Protein AF-A0A7X8HGR5-F1 (afdb_monomer)

Secondary structure (DSSP, 8-state):
----------EEEEESSSEEEEEEETTEEEEEEEEEEEETTEEEEEEEEE-GGGTTTTHHHHHHHHHHHHHHHTT-EEEE-SHHHHHHHHT-GGGTTTB---

Sequence (102 aa):
MYLLLNTSYKIKMEFKEYRSFYLGEIKDCLAEIRFTHRDENIIAAESTKVSETLKGQGVGKKLVEKLVNYARNEKKKIIPVCPFVVATFEKTPEYADVWQKE

Radius of gyration: 14.04 Å; Cα contacts (8 Å, |Δi|>4): 162; chains: 1; bounding box: 44×29×31 Å

Foldseek 3Di:
DDDDPPDPFDFDWDDDVWTKTFTDDPVCGQKMWTWHAPDLAEIEGADIDHHPVCPPVCVSVVRLVVVLVVSVVSNHAYEYNDPVSVVSCVVCVVSVSRHDDD

Structure (mmCIF, N/CA/C/O backbone):
data_AF-A0A7X8HGR5-F1
#
_entry.id   AF-A0A7X8HGR5-F1
#
loop_
_atom_site.group_PDB
_atom_site.id
_atom_site.type_symbol
_atom_site.label_atom_id
_atom_site.label_alt_id
_atom_site.label_comp_id
_atom_site.label_asym_id
_atom_site.label_entity_id
_atom_site.label_seq_id
_atom_site.pdbx_PDB_ins_code
_atom_site.Cartn_x
_atom_site.Cartn_y
_atom_site.Cartn_z
_atom_site.occupancy
_atom_site.B_iso_or_equiv
_atom_site.auth_seq_id
_atom_site.auth_comp_id
_atom_site.auth_asym_id
_atom_site.auth_atom_id
_atom_site.pdbx_PDB_model_num
ATOM 1 N N . MET A 1 1 ? -28.759 12.447 16.163 1.00 36.16 1 MET A N 1
ATOM 2 C CA . MET A 1 1 ? -28.694 12.864 14.746 1.00 36.16 1 MET A CA 1
ATOM 3 C C . MET A 1 1 ? -27.239 13.198 14.456 1.00 36.16 1 MET A C 1
ATOM 5 O O . MET A 1 1 ? -26.661 13.944 15.230 1.00 36.16 1 MET A O 1
ATOM 9 N N . TYR A 1 2 ? -26.635 12.490 13.500 1.00 31.03 2 TYR A N 1
ATOM 10 C CA . TYR A 1 2 ? -25.193 12.249 13.350 1.00 31.03 2 TYR A CA 1
ATOM 11 C C . TYR A 1 2 ? -24.280 13.455 13.640 1.00 31.03 2 TYR A C 1
ATOM 13 O O . TYR A 1 2 ? -24.361 14.486 12.978 1.00 31.03 2 TYR A O 1
ATOM 21 N N . LEU A 1 3 ? -23.388 13.281 14.623 1.00 36.22 3 LEU A N 1
ATOM 22 C CA . LEU A 1 3 ? -22.260 14.170 14.888 1.00 36.22 3 LEU A CA 1
ATOM 23 C C . LEU A 1 3 ? -21.307 14.154 13.688 1.00 36.22 3 LEU A C 1
ATOM 25 O O . LEU A 1 3 ? -20.929 13.104 13.172 1.00 36.22 3 LEU A O 1
ATOM 29 N N . LEU A 1 4 ? -20.949 15.358 13.266 1.00 38.72 4 LEU A N 1
ATOM 30 C CA . LEU A 1 4 ? -20.042 15.695 12.182 1.00 38.72 4 LEU A CA 1
ATOM 31 C C . LEU A 1 4 ? -18.677 15.005 12.359 1.00 38.72 4 LEU A C 1
ATOM 33 O O . LEU A 1 4 ? -17.824 15.506 13.083 1.00 38.72 4 LEU A O 1
ATOM 37 N N . LEU A 1 5 ? -18.412 13.918 11.630 1.00 40.22 5 LEU A N 1
ATOM 38 C CA . LEU A 1 5 ? -17.039 13.475 11.347 1.00 40.22 5 LEU A CA 1
ATOM 39 C C . LEU A 1 5 ? -16.495 14.245 10.131 1.00 40.22 5 LEU A C 1
ATOM 41 O O . LEU A 1 5 ? -16.071 13.666 9.137 1.00 40.22 5 LEU A O 1
ATOM 45 N N . ASN A 1 6 ? -16.534 15.577 10.204 1.00 39.62 6 ASN A N 1
ATOM 46 C CA . ASN A 1 6 ? -15.801 16.458 9.297 1.00 39.62 6 ASN A CA 1
ATOM 47 C C . ASN A 1 6 ? -14.438 16.752 9.918 1.00 39.62 6 ASN A C 1
ATOM 49 O O . ASN A 1 6 ? -14.174 17.853 10.395 1.00 39.62 6 ASN A O 1
ATOM 53 N N . THR A 1 7 ? -13.562 15.755 9.929 1.00 44.09 7 THR A N 1
ATOM 54 C CA . THR A 1 7 ? -12.150 16.000 10.201 1.00 44.09 7 THR A CA 1
ATOM 55 C C . THR A 1 7 ? -11.409 15.860 8.882 1.00 44.09 7 THR A C 1
ATOM 57 O O . THR A 1 7 ? -11.305 14.776 8.312 1.00 44.09 7 THR A O 1
ATOM 60 N N . SER A 1 8 ? -10.953 16.997 8.358 1.00 45.94 8 SER A N 1
ATOM 61 C CA . SER A 1 8 ? -10.200 17.140 7.110 1.00 45.94 8 SER A CA 1
ATOM 62 C C . SER A 1 8 ? -8.812 16.501 7.221 1.00 45.94 8 SER A C 1
ATOM 64 O O . SER A 1 8 ? -7.791 17.186 7.210 1.00 45.94 8 SER A O 1
ATOM 66 N N . TYR A 1 9 ? -8.748 15.182 7.363 1.00 55.12 9 TYR A N 1
ATOM 67 C CA . TYR A 1 9 ? -7.490 14.458 7.406 1.00 55.12 9 TYR A CA 1
ATOM 68 C C . TYR A 1 9 ? -6.863 14.425 6.004 1.00 55.12 9 TYR A C 1
ATOM 70 O O . TYR A 1 9 ? -7.324 13.709 5.113 1.00 55.12 9 TYR A O 1
ATOM 78 N N . LYS A 1 10 ? -5.813 15.222 5.784 1.00 61.94 10 LYS A N 1
ATOM 79 C CA . LYS A 1 10 ? -5.043 15.226 4.531 1.00 61.94 10 LYS A CA 1
ATOM 80 C C . LYS A 1 10 ? -3.934 14.178 4.602 1.00 61.94 10 LYS A C 1
ATOM 82 O O . LYS A 1 10 ? -3.164 14.178 5.559 1.00 61.94 10 LYS A O 1
ATOM 87 N N . ILE A 1 11 ? -3.827 13.328 3.577 1.00 66.19 11 ILE A N 1
ATOM 88 C CA . ILE A 1 11 ? -2.672 12.435 3.421 1.00 66.19 11 ILE A CA 1
ATOM 89 C C . ILE A 1 11 ? -1.468 13.286 3.013 1.00 66.19 11 ILE A C 1
ATOM 91 O O . ILE A 1 11 ? -1.520 13.976 1.992 1.00 66.19 11 ILE A O 1
ATOM 95 N N . LYS A 1 12 ? -0.399 13.241 3.804 1.00 73.62 12 LYS A N 1
ATOM 96 C CA . LYS A 1 12 ? 0.862 13.944 3.546 1.00 73.62 12 LYS A CA 1
ATOM 97 C C . LYS A 1 12 ? 1.963 12.938 3.216 1.00 73.62 12 LYS A C 1
ATOM 99 O O . LYS A 1 12 ? 1.894 11.783 3.628 1.00 73.62 12 LYS A O 1
ATOM 104 N N . MET A 1 13 ? 2.948 13.384 2.442 1.00 70.00 13 MET A N 1
ATOM 105 C CA . MET A 1 13 ? 4.129 12.609 2.061 1.00 70.00 13 MET A CA 1
ATOM 106 C C . MET A 1 13 ? 5.352 13.214 2.743 1.00 70.00 13 MET A C 1
ATOM 108 O O . MET A 1 13 ? 5.501 14.435 2.733 1.00 70.00 13 MET A O 1
ATOM 112 N N . GLU A 1 14 ? 6.213 12.382 3.321 1.00 68.00 14 GLU A N 1
ATOM 113 C CA . GLU A 1 14 ? 7.467 12.820 3.938 1.00 68.00 14 GLU A CA 1
ATOM 114 C C . GLU A 1 14 ? 8.632 11.933 3.486 1.00 68.00 14 GLU A C 1
ATOM 116 O O . GLU A 1 14 ? 8.472 10.733 3.241 1.00 68.00 14 GLU A O 1
ATOM 121 N N . PHE A 1 15 ? 9.805 12.554 3.360 1.00 58.69 15 PHE A N 1
ATOM 122 C CA . PHE A 1 15 ? 11.061 11.910 2.999 1.00 58.69 15 PHE A CA 1
ATOM 123 C C . PHE A 1 15 ? 11.997 12.003 4.211 1.00 58.69 15 PHE A C 1
ATOM 125 O O . PHE A 1 15 ? 12.563 13.063 4.471 1.00 58.69 15 PHE A O 1
ATOM 132 N N . LYS A 1 16 ? 12.116 10.918 4.982 1.00 61.06 16 LYS A N 1
ATOM 133 C CA . LYS A 1 16 ? 13.159 10.750 6.011 1.00 61.06 16 LYS A CA 1
ATOM 134 C C . LYS A 1 16 ? 14.137 9.675 5.527 1.00 61.06 16 LYS A C 1
ATOM 136 O O . LYS A 1 16 ? 14.506 9.672 4.359 1.00 61.06 16 LYS A O 1
ATOM 141 N N . GLU A 1 17 ? 14.527 8.743 6.390 1.00 53.97 17 GLU A N 1
ATOM 142 C CA . GLU A 1 17 ? 15.311 7.553 6.028 1.00 53.97 17 GLU A CA 1
ATOM 143 C C . GLU A 1 17 ? 14.511 6.577 5.134 1.00 53.97 17 GLU A C 1
ATOM 145 O O . GLU A 1 17 ? 15.076 5.794 4.378 1.00 53.97 17 GLU A O 1
ATOM 150 N N . TYR A 1 18 ? 13.177 6.681 5.163 1.00 57.62 18 TYR A N 1
ATOM 151 C CA . TYR A 1 18 ? 12.214 5.980 4.310 1.00 57.62 18 TYR A CA 1
ATOM 152 C C . TYR A 1 18 ? 11.182 6.972 3.754 1.00 57.62 18 TYR A C 1
ATOM 154 O O . TYR A 1 18 ? 11.008 8.075 4.286 1.00 57.62 18 TYR A O 1
ATOM 162 N N . ARG A 1 19 ? 10.477 6.580 2.684 1.00 75.19 19 ARG A N 1
ATOM 163 C CA . ARG A 1 19 ? 9.331 7.340 2.169 1.00 75.19 19 ARG A CA 1
ATOM 164 C C . ARG A 1 19 ? 8.070 6.837 2.859 1.00 75.19 19 ARG A C 1
ATOM 166 O O . ARG A 1 19 ? 7.827 5.628 2.907 1.00 75.19 19 ARG A O 1
ATOM 173 N N . SER A 1 20 ? 7.265 7.744 3.406 1.00 76.25 20 SER A N 1
ATOM 174 C CA . SER A 1 20 ? 5.980 7.367 3.994 1.00 76.25 20 SER A CA 1
ATOM 175 C C . SER A 1 20 ? 4.847 8.310 3.617 1.00 76.25 20 SER A C 1
ATOM 177 O O . SER A 1 20 ? 5.033 9.514 3.416 1.00 76.25 20 SER A O 1
ATOM 179 N N . PHE A 1 21 ? 3.651 7.731 3.496 1.00 79.62 21 PHE A N 1
ATOM 180 C CA . PHE A 1 21 ? 2.406 8.489 3.469 1.00 79.62 21 PHE A CA 1
ATOM 181 C C . PHE A 1 21 ? 1.735 8.359 4.826 1.00 79.62 21 PHE A C 1
ATOM 183 O O . PHE A 1 21 ? 1.577 7.242 5.319 1.00 79.62 21 PHE A O 1
ATOM 190 N N . TYR A 1 22 ? 1.305 9.477 5.403 1.00 76.81 22 TYR A N 1
ATOM 191 C CA . TYR A 1 22 ? 0.654 9.485 6.707 1.00 76.81 22 TYR A CA 1
ATOM 192 C C . TYR A 1 22 ? -0.623 10.315 6.722 1.00 76.81 22 TYR A C 1
ATOM 194 O O . TYR A 1 22 ? -0.828 11.212 5.900 1.00 76.81 22 TYR A O 1
ATOM 202 N N . LEU A 1 23 ? -1.479 10.004 7.689 1.00 72.69 23 LEU A N 1
ATOM 203 C CA . LEU A 1 23 ? -2.735 10.682 7.959 1.00 72.69 23 LEU A CA 1
ATOM 204 C C . LEU A 1 23 ? -2.758 11.124 9.431 1.00 72.69 23 LEU A C 1
ATOM 206 O O . LEU A 1 23 ? -2.691 10.283 10.325 1.00 72.69 23 LEU A O 1
ATOM 210 N N . GLY A 1 24 ? -2.829 12.437 9.674 1.00 66.81 24 GLY A N 1
ATOM 211 C CA . GLY A 1 24 ? -2.788 13.044 11.015 1.00 66.81 24 GLY A CA 1
ATOM 212 C C . GLY A 1 24 ? -1.795 14.208 11.131 1.00 66.81 24 GLY A C 1
ATOM 213 O O . GLY A 1 24 ? -1.234 14.664 10.128 1.00 66.81 24 GLY A O 1
ATOM 214 N N . GLU A 1 25 ? -1.585 14.698 12.353 1.00 58.06 25 GLU A N 1
ATOM 215 C CA . GLU A 1 25 ? -0.473 15.604 12.680 1.00 58.06 25 GLU A CA 1
ATOM 216 C C . GLU A 1 25 ? 0.790 14.791 13.003 1.00 58.06 25 GLU A C 1
ATOM 218 O O . GLU A 1 25 ? 0.696 13.637 13.398 1.00 58.06 25 GLU A O 1
ATOM 223 N N . ILE A 1 26 ? 1.990 15.367 12.851 1.00 53.47 26 ILE A N 1
ATOM 224 C CA . ILE A 1 26 ? 3.266 14.635 13.034 1.00 53.47 26 ILE A CA 1
ATOM 225 C C . ILE A 1 26 ? 3.384 14.025 14.446 1.00 53.47 26 ILE A C 1
ATOM 227 O O . ILE A 1 26 ? 3.970 12.958 14.609 1.00 53.47 26 ILE A O 1
ATOM 231 N N . LYS A 1 27 ? 2.805 14.686 15.458 1.00 58.09 27 LYS A N 1
ATOM 232 C CA . LYS A 1 27 ? 2.759 14.207 16.850 1.00 58.09 27 LYS A CA 1
ATOM 233 C C . LYS A 1 27 ? 1.703 13.122 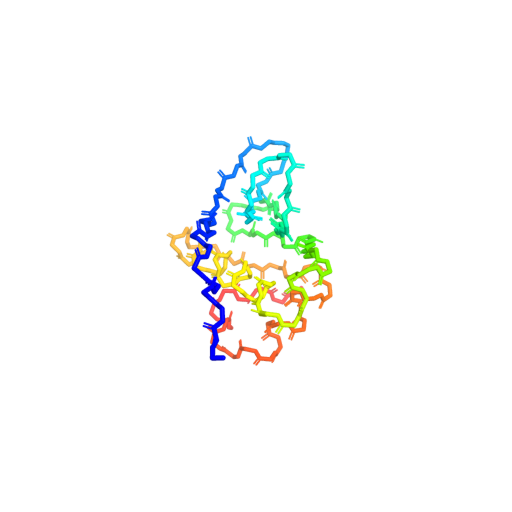17.096 1.00 58.09 27 LYS A C 1
ATOM 235 O O . LYS A 1 27 ? 1.905 12.285 17.966 1.00 58.09 27 LYS A O 1
ATOM 240 N N . ASP A 1 28 ? 0.642 13.109 16.293 1.00 65.94 28 ASP A N 1
ATOM 241 C CA . ASP A 1 28 ? -0.508 12.205 16.382 1.00 65.94 28 ASP A CA 1
ATOM 242 C C . ASP A 1 28 ? -0.715 11.522 15.025 1.00 65.94 28 ASP A C 1
ATOM 244 O O . ASP A 1 28 ? -1.697 11.742 14.307 1.00 65.94 28 ASP A O 1
ATOM 248 N N . CYS A 1 29 ? 0.277 10.720 14.628 1.00 69.62 29 CYS A N 1
ATOM 249 C CA . CYS A 1 29 ? 0.213 9.949 13.396 1.00 69.62 29 CYS A CA 1
ATOM 250 C C . CYS A 1 29 ? -0.847 8.850 13.548 1.00 69.62 29 CYS A C 1
ATOM 252 O O . CYS A 1 29 ? -0.613 7.815 14.173 1.00 69.62 29 CYS A O 1
ATOM 254 N N . LEU A 1 30 ? -2.034 9.085 12.987 1.00 83.50 30 LEU A N 1
ATOM 255 C CA . LEU A 1 30 ? -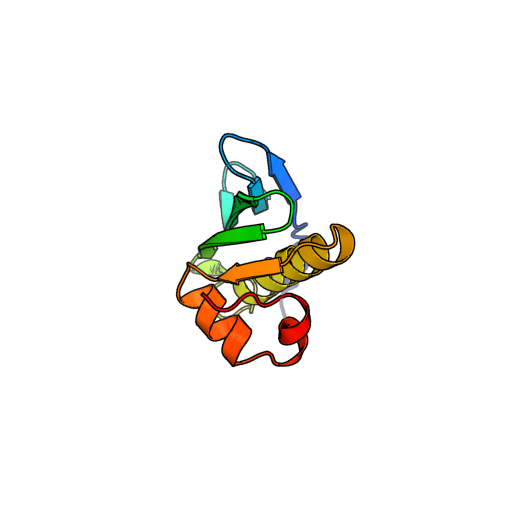3.158 8.162 13.107 1.00 83.50 30 LEU A CA 1
ATOM 256 C C . LEU A 1 30 ? -3.071 7.013 12.107 1.00 83.50 30 LEU A C 1
ATOM 258 O O . LEU A 1 30 ? -3.674 5.968 12.329 1.00 83.50 30 LEU A O 1
ATOM 262 N N . ALA A 1 31 ? -2.360 7.182 10.997 1.00 86.50 31 ALA A N 1
ATOM 263 C CA . ALA A 1 31 ? -2.046 6.090 10.089 1.00 86.50 31 ALA A CA 1
ATOM 264 C C . ALA A 1 31 ? -0.814 6.417 9.246 1.00 86.50 31 ALA A C 1
ATOM 266 O O . ALA A 1 31 ? -0.611 7.570 8.874 1.00 86.50 31 ALA A O 1
ATOM 267 N N . GLU A 1 32 ? -0.033 5.400 8.900 1.00 89.00 32 GLU A N 1
ATOM 268 C CA . GLU A 1 32 ? 1.180 5.507 8.095 1.00 89.00 32 GLU A CA 1
ATOM 269 C C . GLU A 1 32 ? 1.348 4.270 7.205 1.00 89.00 32 GLU A C 1
ATOM 271 O O . GLU A 1 32 ? 1.108 3.146 7.644 1.00 89.00 32 GLU A O 1
ATOM 276 N N . ILE A 1 33 ? 1.811 4.459 5.972 1.00 89.75 33 ILE A N 1
ATOM 277 C CA . ILE A 1 33 ? 2.404 3.401 5.148 1.00 89.75 33 ILE A CA 1
ATOM 278 C C . ILE A 1 33 ? 3.853 3.769 4.837 1.00 89.75 33 ILE A C 1
ATOM 280 O O . ILE A 1 33 ? 4.125 4.876 4.374 1.00 89.75 33 ILE A O 1
ATOM 284 N N . ARG A 1 34 ? 4.779 2.843 5.094 1.00 91.62 34 ARG A N 1
ATOM 285 C CA . ARG A 1 34 ? 6.211 2.976 4.807 1.00 91.62 34 ARG A CA 1
ATOM 286 C C . ARG A 1 34 ? 6.582 2.149 3.595 1.00 91.62 34 ARG A C 1
ATOM 288 O O . ARG A 1 34 ? 6.158 0.997 3.476 1.00 91.62 34 ARG A O 1
ATOM 295 N N . PHE A 1 35 ? 7.398 2.736 2.734 1.00 92.69 35 PHE A N 1
ATOM 296 C CA . PHE A 1 35 ? 7.918 2.071 1.558 1.00 92.69 35 PHE A CA 1
ATOM 297 C C . PHE A 1 35 ? 9.338 2.529 1.222 1.00 92.69 35 PHE A C 1
ATOM 299 O O . PHE A 1 35 ? 9.757 3.647 1.538 1.00 92.69 35 PHE A O 1
ATOM 306 N N . THR A 1 36 ? 10.072 1.650 0.552 1.00 91.38 36 THR A N 1
ATOM 307 C CA . THR A 1 36 ? 11.445 1.880 0.100 1.00 91.38 36 THR A CA 1
ATOM 308 C C . THR A 1 36 ? 11.536 1.687 -1.405 1.00 91.38 36 THR A C 1
ATOM 310 O O . THR A 1 36 ? 10.757 0.946 -2.002 1.00 91.38 36 THR A O 1
ATOM 313 N N . HIS A 1 37 ? 12.469 2.389 -2.042 1.00 90.31 37 HIS A N 1
ATOM 314 C CA . HIS A 1 37 ? 12.819 2.125 -3.434 1.00 90.31 37 HIS A CA 1
ATOM 315 C C . HIS A 1 37 ? 13.896 1.044 -3.420 1.00 90.31 37 HIS A C 1
ATOM 317 O O . HIS A 1 37 ? 14.980 1.287 -2.894 1.00 90.31 37 HIS A O 1
ATOM 323 N N . ARG A 1 38 ? 13.566 -0.153 -3.915 1.00 86.88 38 ARG A N 1
ATOM 324 C CA . ARG A 1 38 ? 14.511 -1.280 -3.981 1.00 86.88 38 ARG A CA 1
ATOM 325 C C . ARG A 1 38 ? 15.383 -1.195 -5.225 1.00 86.88 38 ARG A C 1
ATOM 327 O O . ARG A 1 38 ? 16.578 -1.427 -5.131 1.00 86.88 38 ARG A O 1
ATOM 334 N N . ASP A 1 39 ? 14.783 -0.760 -6.329 1.00 86.81 39 ASP A N 1
ATOM 335 C CA . ASP A 1 39 ? 15.438 -0.542 -7.616 1.00 86.81 39 ASP A CA 1
ATOM 336 C C . ASP A 1 39 ? 14.873 0.713 -8.290 1.00 86.81 39 ASP A C 1
ATOM 338 O O . ASP A 1 39 ? 13.941 1.350 -7.784 1.00 86.81 39 ASP A O 1
ATOM 342 N N . GLU A 1 40 ? 15.393 1.043 -9.475 1.00 88.00 40 GLU A N 1
ATOM 343 C CA . GLU A 1 40 ? 14.932 2.174 -10.290 1.00 88.00 40 GLU A CA 1
ATOM 344 C C . GLU A 1 40 ? 13.410 2.147 -10.511 1.00 88.00 40 GLU A C 1
ATOM 346 O O . GLU A 1 40 ? 12.739 3.175 -10.388 1.00 88.00 40 GLU A O 1
ATOM 351 N N . ASN A 1 41 ? 12.854 0.954 -10.749 1.00 92.31 41 ASN A N 1
ATOM 352 C CA . ASN A 1 41 ? 11.447 0.767 -11.098 1.00 92.31 41 ASN A CA 1
ATOM 353 C C . ASN A 1 41 ? 10.642 -0.015 -10.048 1.00 92.31 41 ASN A C 1
ATOM 355 O O . ASN A 1 41 ? 9.482 -0.340 -10.300 1.00 92.31 41 ASN A O 1
ATOM 359 N N . ILE A 1 42 ? 11.217 -0.300 -8.872 1.00 93.50 42 ILE A N 1
ATOM 360 C CA . ILE A 1 42 ? 10.595 -1.146 -7.842 1.00 93.50 42 ILE A CA 1
ATOM 361 C C . ILE A 1 42 ? 10.467 -0.414 -6.506 1.00 93.50 42 ILE A C 1
ATOM 363 O O . ILE A 1 42 ? 11.436 0.111 -5.954 1.00 93.50 42 ILE A O 1
ATOM 367 N N . ILE A 1 43 ? 9.258 -0.450 -5.952 1.00 94.50 43 ILE A N 1
ATOM 368 C CA . ILE A 1 43 ? 8.927 0.015 -4.608 1.00 94.50 43 ILE A CA 1
ATOM 369 C C . ILE A 1 43 ? 8.566 -1.189 -3.732 1.00 94.50 43 ILE A C 1
ATOM 371 O O . ILE A 1 43 ? 7.696 -1.970 -4.098 1.00 94.50 43 ILE A O 1
ATOM 375 N N . ALA A 1 44 ? 9.160 -1.316 -2.549 1.00 94.31 44 ALA A N 1
ATOM 376 C CA . ALA A 1 44 ? 8.739 -2.288 -1.542 1.00 94.31 44 ALA A CA 1
ATOM 377 C C . ALA A 1 44 ? 7.826 -1.624 -0.506 1.00 94.31 44 ALA A C 1
ATOM 379 O O . ALA A 1 44 ? 8.217 -0.648 0.131 1.00 94.31 44 ALA A O 1
ATOM 380 N N . ALA A 1 45 ? 6.614 -2.150 -0.320 1.00 94.38 45 ALA A N 1
ATOM 381 C CA . ALA A 1 45 ? 5.669 -1.677 0.693 1.00 94.38 45 ALA A CA 1
ATOM 382 C C . ALA A 1 45 ? 5.854 -2.462 2.004 1.00 94.38 45 ALA A C 1
ATOM 384 O O . ALA A 1 45 ? 5.305 -3.553 2.171 1.00 94.38 45 ALA A O 1
ATOM 385 N N . GLU A 1 46 ? 6.642 -1.915 2.930 1.00 91.44 46 GLU A N 1
ATOM 386 C CA . GLU A 1 46 ? 7.213 -2.656 4.066 1.00 91.44 46 GLU A CA 1
ATOM 387 C C . GLU A 1 46 ? 6.317 -2.688 5.304 1.00 91.44 46 GLU A C 1
ATOM 389 O O . GLU A 1 46 ? 6.277 -3.685 6.023 1.00 91.44 46 GLU A O 1
ATOM 394 N N . SER A 1 47 ? 5.570 -1.618 5.578 1.00 89.69 47 SER A N 1
ATOM 395 C CA . SER A 1 47 ? 4.727 -1.565 6.775 1.00 89.69 47 SER A CA 1
ATOM 396 C C . SER A 1 47 ? 3.537 -0.641 6.590 1.00 89.69 47 SER A C 1
ATOM 398 O O . SER A 1 47 ? 3.671 0.438 6.026 1.00 89.69 47 SER A O 1
ATOM 400 N N . THR A 1 48 ? 2.373 -1.043 7.098 1.00 90.12 48 THR A N 1
ATOM 401 C CA . THR A 1 48 ? 1.198 -0.174 7.240 1.00 90.12 48 THR A CA 1
ATOM 402 C C . THR A 1 48 ? 0.755 -0.194 8.697 1.00 90.12 48 THR A C 1
ATOM 404 O O . THR A 1 48 ? 0.505 -1.262 9.254 1.00 90.12 48 THR A O 1
ATOM 407 N N . LYS A 1 49 ? 0.653 0.978 9.319 1.00 87.06 49 LYS A N 1
ATOM 408 C CA . LYS A 1 49 ? 0.161 1.168 10.685 1.00 87.06 49 LYS A CA 1
ATOM 409 C C . LYS A 1 49 ? -1.079 2.044 10.648 1.00 87.06 49 LYS A C 1
ATOM 411 O O . LYS A 1 49 ? -1.111 3.051 9.953 1.00 87.06 49 LYS A O 1
ATOM 416 N N . VAL A 1 50 ? -2.104 1.661 11.395 1.00 87.25 50 VAL A N 1
ATOM 417 C CA . VAL A 1 50 ? -3.339 2.435 11.547 1.00 87.25 50 VAL A CA 1
ATOM 418 C C . VAL A 1 50 ? -3.696 2.404 13.024 1.00 87.25 50 VAL A C 1
ATOM 420 O O . VAL A 1 50 ? -3.744 1.331 13.621 1.00 87.25 50 VAL A O 1
ATOM 423 N N . SER A 1 51 ? -3.912 3.577 13.605 1.00 85.31 51 SER A N 1
ATOM 424 C CA . SER A 1 51 ? -4.373 3.755 14.974 1.00 85.31 51 SER A CA 1
ATOM 425 C C . SER A 1 51 ? -5.717 3.064 15.170 1.00 85.31 51 SER A C 1
ATOM 427 O O . SER A 1 51 ? -6.554 3.024 14.263 1.00 85.31 51 SER A O 1
ATOM 429 N N . GLU A 1 52 ? -5.945 2.537 16.370 1.00 83.12 52 GLU A N 1
ATOM 430 C CA . GLU A 1 52 ? -7.187 1.844 16.711 1.00 83.12 52 GLU A CA 1
ATOM 431 C C . GLU A 1 52 ? -8.417 2.734 16.531 1.00 83.12 52 GLU A C 1
ATOM 433 O O . GLU A 1 52 ? -9.463 2.252 16.102 1.00 83.12 52 GLU A O 1
ATOM 438 N N . THR A 1 53 ? -8.267 4.045 16.736 1.00 80.94 53 THR A N 1
ATOM 439 C CA . THR A 1 53 ? -9.335 5.031 16.525 1.00 80.94 53 THR A CA 1
ATOM 440 C C . THR A 1 53 ? -9.819 5.090 15.074 1.00 80.94 53 THR A C 1
ATOM 442 O O . THR A 1 53 ? -10.964 5.461 14.828 1.00 80.94 53 THR A O 1
ATOM 445 N N . LEU A 1 54 ? -8.978 4.692 14.111 1.00 81.69 54 LEU A N 1
ATOM 446 C CA . LEU A 1 54 ? -9.279 4.656 12.676 1.00 81.69 54 LEU A CA 1
ATOM 447 C C . LEU A 1 54 ? -9.510 3.236 12.137 1.00 81.69 54 LEU A C 1
ATOM 449 O O . LEU A 1 54 ? -9.765 3.050 10.938 1.00 81.69 54 LEU A O 1
ATOM 453 N N . LYS A 1 55 ? -9.433 2.213 12.995 1.00 78.69 55 LYS A N 1
ATOM 454 C CA . LYS A 1 55 ? -9.674 0.823 12.601 1.00 78.69 55 LYS A CA 1
ATOM 455 C C . LYS A 1 55 ? -11.120 0.661 12.126 1.00 78.69 55 LYS A C 1
ATOM 457 O O . LYS A 1 55 ? -12.044 1.260 12.661 1.00 78.69 55 LYS A O 1
ATOM 462 N N . GLY A 1 56 ? -11.315 -0.119 11.064 1.00 81.69 56 GLY A N 1
ATOM 463 C CA . GLY A 1 56 ? -12.634 -0.307 10.442 1.00 81.69 56 GLY A CA 1
ATOM 464 C C . GLY A 1 56 ? -13.095 0.841 9.532 1.00 81.69 56 GLY A C 1
ATOM 465 O O . GLY A 1 56 ? -14.058 0.664 8.798 1.00 81.69 56 GLY A O 1
ATOM 466 N N . GLN A 1 57 ? -12.381 1.971 9.480 1.00 84.12 57 GLN A N 1
ATOM 467 C CA . GLN A 1 57 ? -12.746 3.119 8.632 1.00 84.12 57 GLN A CA 1
ATOM 468 C C . GLN A 1 57 ? -12.105 3.090 7.229 1.00 84.12 57 GLN A C 1
ATOM 470 O O . GLN A 1 57 ? -12.147 4.069 6.484 1.00 84.12 57 GLN A O 1
ATOM 475 N N . GLY A 1 58 ? -11.444 1.985 6.862 1.00 86.12 58 GLY A N 1
ATOM 476 C CA . GLY A 1 58 ? -10.818 1.813 5.544 1.00 86.12 58 GLY A CA 1
ATOM 477 C C . GLY A 1 58 ? -9.566 2.667 5.295 1.00 86.12 58 GLY A C 1
ATOM 478 O O . GLY A 1 58 ? -9.092 2.738 4.163 1.00 86.12 58 GLY A O 1
ATOM 479 N N . VAL A 1 59 ? -8.995 3.299 6.326 1.00 88.38 59 VAL A N 1
AT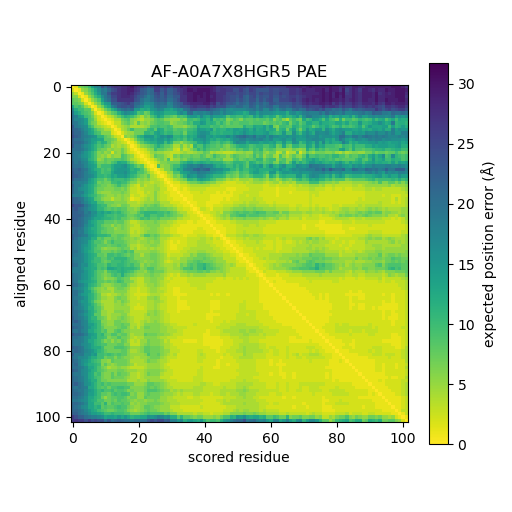OM 480 C CA . VAL A 1 59 ? -7.853 4.223 6.181 1.00 88.38 59 VAL A CA 1
ATOM 481 C C . VAL A 1 59 ? -6.602 3.525 5.642 1.00 88.38 59 VAL A C 1
ATOM 483 O O . VAL A 1 59 ? -5.944 4.062 4.755 1.00 88.38 59 VAL A O 1
ATOM 486 N N . GLY A 1 60 ? -6.321 2.297 6.088 1.00 87.88 60 GLY A N 1
ATOM 487 C CA . GLY A 1 60 ? -5.212 1.505 5.545 1.00 87.88 60 GLY A CA 1
ATOM 488 C C . GLY A 1 60 ? -5.339 1.273 4.034 1.00 87.88 60 GLY A C 1
ATOM 489 O O . GLY A 1 60 ? -4.361 1.425 3.309 1.00 87.88 60 GLY A O 1
ATOM 490 N N . LYS A 1 61 ? -6.556 1.008 3.533 1.00 90.69 61 LYS A N 1
ATOM 491 C CA . LYS A 1 61 ? -6.800 0.845 2.090 1.00 90.69 61 LYS A CA 1
ATOM 492 C C . LYS A 1 61 ? -6.520 2.144 1.328 1.00 90.69 61 LYS A C 1
ATOM 494 O O . LYS A 1 61 ? -5.872 2.089 0.291 1.00 90.69 61 LYS A O 1
ATOM 499 N N . LYS A 1 62 ? -6.930 3.300 1.866 1.00 90.44 62 LYS A N 1
ATOM 500 C CA . LYS A 1 62 ? -6.653 4.620 1.263 1.00 90.44 62 LYS A CA 1
ATOM 501 C C . LYS A 1 62 ? -5.154 4.922 1.175 1.00 90.44 62 LYS A C 1
ATOM 503 O O . LYS A 1 62 ? -4.701 5.518 0.202 1.00 90.44 62 LYS A O 1
ATOM 508 N N . LEU A 1 63 ? -4.374 4.507 2.176 1.00 91.06 63 LEU A N 1
ATOM 509 C CA . LEU A 1 63 ? -2.914 4.640 2.149 1.00 91.06 63 LEU A CA 1
ATOM 510 C C . LEU A 1 63 ? -2.279 3.752 1.071 1.00 91.06 63 LEU A C 1
ATOM 512 O O . LEU A 1 63 ? -1.429 4.224 0.317 1.00 91.06 63 LEU A O 1
ATOM 516 N N . VAL A 1 64 ? -2.727 2.499 0.954 1.00 93.62 64 VAL A N 1
ATOM 517 C CA . VAL A 1 64 ? -2.280 1.587 -0.113 1.00 93.62 64 VAL A CA 1
ATOM 518 C C . VAL A 1 64 ? -2.645 2.137 -1.491 1.00 93.62 64 VAL A C 1
ATOM 520 O O . VAL A 1 64 ? -1.798 2.179 -2.374 1.00 93.62 64 VAL A O 1
ATOM 523 N N . GLU A 1 65 ? -3.869 2.628 -1.671 1.00 94.06 65 GLU A N 1
ATOM 524 C CA . GLU A 1 65 ? -4.322 3.251 -2.918 1.00 94.06 65 GLU A CA 1
ATOM 525 C C . GLU A 1 65 ? -3.465 4.470 -3.292 1.00 94.06 65 GLU A C 1
ATOM 527 O O . GLU A 1 65 ? -3.084 4.652 -4.450 1.00 94.06 65 GLU A O 1
ATOM 532 N N . LYS A 1 66 ? -3.089 5.292 -2.304 1.00 93.00 66 LYS A N 1
ATOM 533 C CA . LYS A 1 66 ? -2.182 6.421 -2.526 1.00 93.00 66 LYS A CA 1
ATOM 534 C C . LYS A 1 66 ? -0.807 5.957 -3.006 1.00 93.00 66 LYS A C 1
ATOM 536 O O . LYS A 1 66 ? -0.264 6.569 -3.926 1.00 93.00 66 LYS A O 1
ATOM 541 N N .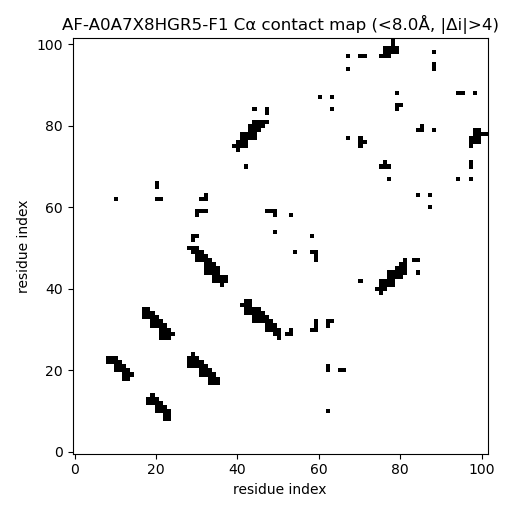 LEU A 1 67 ? -0.272 4.885 -2.419 1.00 93.19 67 LEU A N 1
ATOM 542 C CA . LEU A 1 67 ? 0.993 4.282 -2.840 1.00 93.19 67 LEU A CA 1
ATOM 543 C C . LEU A 1 67 ? 0.907 3.698 -4.257 1.00 93.19 67 LEU A C 1
ATOM 545 O O . LEU A 1 67 ? 1.807 3.925 -5.059 1.00 93.19 67 LEU A O 1
ATOM 549 N N . VAL A 1 68 ? -0.191 3.018 -4.590 1.00 95.81 68 VAL A N 1
ATOM 550 C CA . VAL A 1 68 ? -0.472 2.498 -5.939 1.00 95.81 68 VAL A CA 1
ATOM 551 C C . VAL A 1 68 ? -0.481 3.626 -6.967 1.00 95.81 68 VAL A C 1
ATOM 553 O O . VAL A 1 68 ? 0.227 3.557 -7.967 1.00 95.81 68 VAL A O 1
ATOM 556 N N . ASN A 1 69 ? -1.217 4.705 -6.704 1.00 94.81 69 ASN A N 1
ATOM 557 C CA . ASN A 1 69 ? -1.276 5.847 -7.614 1.00 94.81 69 ASN A CA 1
ATOM 558 C C . ASN A 1 69 ? 0.080 6.550 -7.751 1.00 94.81 69 ASN A C 1
ATOM 560 O O . ASN A 1 69 ? 0.443 6.980 -8.844 1.00 94.81 69 ASN A O 1
ATOM 564 N N . TYR A 1 70 ? 0.850 6.633 -6.664 1.00 93.00 70 TYR A N 1
ATOM 565 C CA . TYR A 1 70 ? 2.226 7.116 -6.719 1.00 93.00 70 TYR A CA 1
ATOM 566 C C . TYR A 1 70 ? 3.086 6.239 -7.638 1.00 93.00 70 TYR A C 1
ATOM 568 O O . TYR A 1 70 ? 3.726 6.765 -8.544 1.00 93.00 70 TYR A O 1
ATOM 576 N N . ALA A 1 71 ? 3.036 4.916 -7.476 1.00 94.44 71 ALA A N 1
ATOM 577 C CA . ALA A 1 71 ? 3.776 3.985 -8.321 1.00 94.44 71 ALA A CA 1
ATOM 578 C C . ALA A 1 71 ? 3.369 4.091 -9.801 1.00 94.44 71 ALA A C 1
ATOM 580 O O . ALA A 1 71 ? 4.246 4.156 -10.657 1.00 94.44 71 ALA A O 1
ATOM 581 N N . ARG A 1 72 ? 2.070 4.215 -10.110 1.00 95.44 72 ARG A N 1
ATOM 582 C CA . ARG A 1 72 ? 1.576 4.427 -11.486 1.00 95.44 72 ARG A CA 1
ATOM 583 C C . ARG A 1 72 ? 2.150 5.687 -12.123 1.00 95.44 72 ARG A C 1
ATOM 585 O O . ARG A 1 72 ? 2.693 5.622 -13.222 1.00 95.44 72 ARG A O 1
ATOM 592 N N . ASN A 1 73 ? 2.060 6.818 -11.422 1.00 94.12 73 ASN A N 1
ATOM 593 C CA . ASN A 1 73 ? 2.563 8.105 -11.914 1.00 94.12 73 ASN A CA 1
ATOM 594 C C . ASN A 1 73 ? 4.074 8.067 -12.160 1.00 94.12 73 ASN A C 1
ATOM 596 O O . ASN A 1 73 ? 4.578 8.641 -13.120 1.00 94.12 73 ASN A O 1
ATOM 600 N N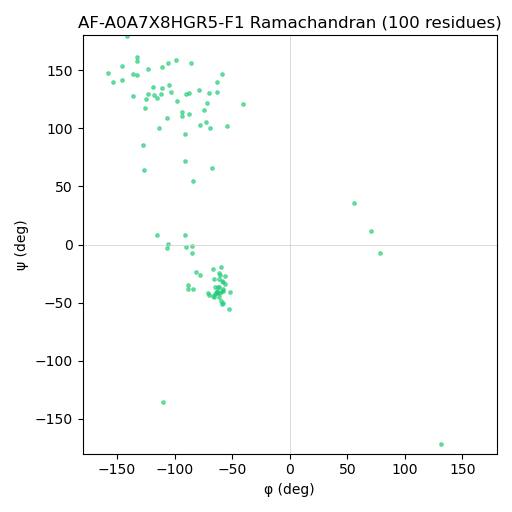 . GLU A 1 74 ? 4.782 7.345 -11.302 1.00 92.31 74 GLU A N 1
ATOM 601 C CA . GLU A 1 74 ? 6.228 7.176 -11.344 1.00 92.31 74 GLU A CA 1
ATOM 602 C C . GLU A 1 74 ? 6.693 6.049 -12.278 1.00 92.31 74 GLU A C 1
ATOM 604 O O . GLU A 1 74 ? 7.900 5.830 -12.388 1.00 92.31 74 GLU A O 1
ATOM 609 N N . LYS A 1 75 ? 5.755 5.334 -12.922 1.00 94.88 75 LYS A N 1
ATOM 610 C CA . LYS A 1 75 ? 5.981 4.142 -13.759 1.00 94.88 75 LYS A CA 1
ATOM 611 C C . LYS A 1 75 ? 6.733 3.010 -13.042 1.00 94.88 75 LYS A C 1
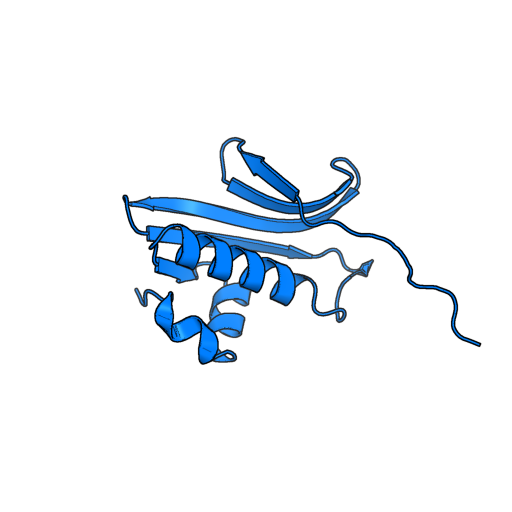ATOM 613 O O . LYS A 1 75 ? 7.519 2.292 -13.651 1.00 94.88 75 LYS A O 1
ATOM 618 N N . LYS A 1 76 ? 6.471 2.840 -11.746 1.00 95.00 76 LYS A N 1
ATOM 619 C CA . LYS A 1 76 ? 7.086 1.833 -10.872 1.00 95.00 76 LYS A CA 1
ATOM 620 C C . LYS A 1 76 ? 6.113 0.699 -10.562 1.00 95.00 76 LYS A C 1
ATOM 622 O O . LYS A 1 76 ? 4.895 0.874 -10.592 1.00 95.00 76 LYS A O 1
ATOM 627 N N . LYS A 1 77 ? 6.660 -0.463 -10.219 1.00 96.31 77 LYS A N 1
ATOM 628 C CA . LYS A 1 77 ? 5.919 -1.594 -9.653 1.00 96.31 77 LYS A CA 1
ATOM 629 C C . LYS A 1 77 ? 6.080 -1.632 -8.135 1.00 96.31 77 LYS A C 1
ATOM 631 O O . LYS A 1 77 ? 7.027 -1.072 -7.585 1.00 96.31 77 LYS A O 1
ATOM 636 N N . ILE A 1 78 ? 5.147 -2.293 -7.463 1.00 96.62 78 ILE A N 1
ATOM 637 C CA . ILE A 1 78 ? 5.107 -2.464 -6.015 1.00 96.62 78 ILE A CA 1
ATOM 638 C C . ILE A 1 78 ? 5.267 -3.944 -5.681 1.00 96.62 78 ILE A C 1
ATOM 640 O O . ILE A 1 78 ? 4.473 -4.767 -6.138 1.00 96.62 78 ILE A O 1
ATOM 644 N N . ILE A 1 79 ? 6.243 -4.248 -4.830 1.00 95.69 79 ILE A N 1
ATOM 645 C CA . ILE A 1 79 ? 6.365 -5.515 -4.112 1.00 95.69 79 ILE A CA 1
ATOM 646 C C . ILE A 1 79 ? 5.690 -5.333 -2.742 1.00 95.69 79 ILE A C 1
ATOM 648 O O . ILE A 1 79 ? 6.175 -4.554 -1.909 1.00 95.69 79 ILE A O 1
ATOM 652 N N . PRO A 1 80 ? 4.544 -5.984 -2.487 1.00 93.88 80 PRO A N 1
ATOM 653 C CA . PRO A 1 80 ? 3.884 -5.909 -1.193 1.00 93.88 80 PRO A CA 1
ATOM 654 C C . PRO A 1 80 ? 4.592 -6.824 -0.182 1.00 93.88 80 PRO A C 1
ATOM 656 O O . PRO A 1 80 ? 4.391 -8.030 -0.191 1.00 93.88 80 PRO A O 1
ATOM 659 N N . VAL A 1 81 ? 5.405 -6.254 0.712 1.00 94.19 81 VAL A N 1
ATOM 660 C CA . VAL A 1 81 ? 6.122 -7.017 1.758 1.00 94.19 81 VAL A CA 1
ATOM 661 C C . VAL A 1 81 ? 5.263 -7.159 3.018 1.00 94.19 81 VAL A C 1
ATOM 663 O O . VAL A 1 81 ? 5.235 -8.199 3.672 1.00 94.19 81 VAL A O 1
ATOM 666 N N . CYS A 1 82 ? 4.516 -6.112 3.372 1.00 92.50 82 CYS A N 1
ATOM 667 C CA . CYS A 1 82 ? 3.614 -6.137 4.517 1.00 92.50 82 CYS A CA 1
ATOM 668 C C . CYS A 1 82 ? 2.395 -7.046 4.243 1.00 92.50 82 CYS A C 1
ATOM 670 O O . CYS A 1 82 ? 1.690 -6.808 3.258 1.00 92.50 82 CYS A O 1
ATOM 672 N N . PRO A 1 83 ? 2.035 -7.985 5.145 1.00 92.44 83 PRO A N 1
ATOM 673 C CA . PRO A 1 83 ? 0.891 -8.886 4.952 1.00 92.44 83 PRO A CA 1
ATOM 674 C C . PRO A 1 83 ? -0.442 -8.167 4.718 1.00 92.44 83 PRO A C 1
ATOM 676 O O . PRO A 1 83 ? -1.282 -8.628 3.950 1.00 92.44 83 PRO A O 1
ATOM 679 N N . PHE A 1 84 ? -0.636 -7.001 5.346 1.00 92.50 84 PHE A N 1
ATOM 680 C CA . PHE A 1 84 ? -1.821 -6.174 5.111 1.00 92.50 84 PHE A CA 1
ATOM 681 C C . PHE A 1 84 ? -1.893 -5.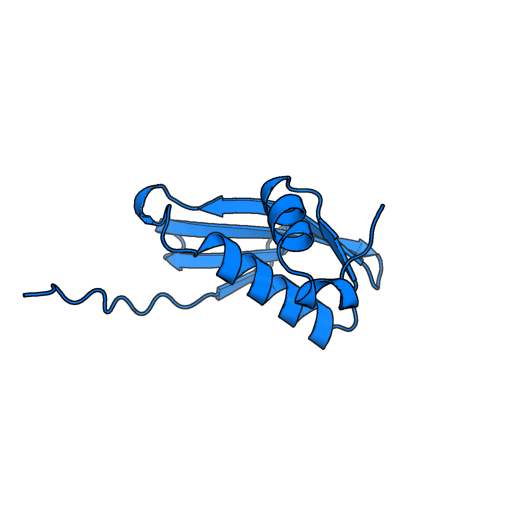680 3.660 1.00 92.50 84 PHE A C 1
ATOM 683 O O . PHE A 1 84 ? -2.966 -5.670 3.054 1.00 92.50 84 PHE A O 1
ATOM 690 N N . VAL A 1 85 ? -0.753 -5.273 3.098 1.00 93.81 85 VAL A N 1
ATOM 691 C CA . VAL A 1 85 ? -0.671 -4.791 1.718 1.00 93.81 85 VAL A CA 1
ATOM 692 C C . VAL A 1 85 ? -0.873 -5.960 0.758 1.00 93.81 85 VAL A C 1
ATOM 694 O O . VAL A 1 85 ? -1.690 -5.826 -0.146 1.00 93.81 85 VAL A O 1
ATOM 697 N N . VAL A 1 86 ? -0.253 -7.121 1.009 1.00 94.94 86 VAL A N 1
ATOM 698 C CA . VAL A 1 86 ? -0.481 -8.358 0.233 1.00 94.94 86 VAL A CA 1
ATOM 699 C C . VAL A 1 86 ? -1.972 -8.682 0.165 1.00 94.94 86 VAL A C 1
ATOM 701 O O . VAL A 1 86 ? -2.546 -8.719 -0.920 1.00 94.94 86 VAL A O 1
ATOM 704 N N . ALA A 1 87 ? -2.633 -8.789 1.321 1.00 94.38 87 ALA A N 1
ATOM 705 C CA . ALA A 1 87 ? -4.060 -9.092 1.387 1.00 94.38 87 ALA A CA 1
ATOM 706 C C . ALA A 1 87 ? -4.928 -8.021 0.700 1.00 94.38 87 ALA A C 1
ATOM 708 O O . ALA A 1 87 ? -6.011 -8.319 0.196 1.00 94.38 87 ALA A O 1
ATOM 709 N N . THR A 1 88 ? -4.482 -6.761 0.689 1.00 94.06 88 THR A N 1
ATOM 710 C CA . THR A 1 88 ? -5.179 -5.677 -0.017 1.00 94.06 88 THR A CA 1
ATOM 711 C C . THR A 1 88 ? -5.046 -5.826 -1.534 1.00 94.06 88 THR A C 1
ATOM 713 O O . THR A 1 88 ? -6.037 -5.641 -2.239 1.00 94.06 88 THR A O 1
ATOM 716 N N . PHE A 1 89 ? -3.860 -6.186 -2.030 1.00 94.88 89 PHE A N 1
ATOM 717 C CA . PHE A 1 89 ? -3.595 -6.444 -3.448 1.00 94.88 89 PHE A CA 1
ATOM 718 C C . PHE A 1 89 ? -4.354 -7.677 -3.950 1.00 94.88 89 PHE A C 1
ATOM 720 O O . PHE A 1 89 ? -5.022 -7.601 -4.976 1.00 94.88 89 PHE A O 1
ATOM 727 N N . GLU A 1 90 ? -4.354 -8.775 -3.192 1.00 94.44 90 GL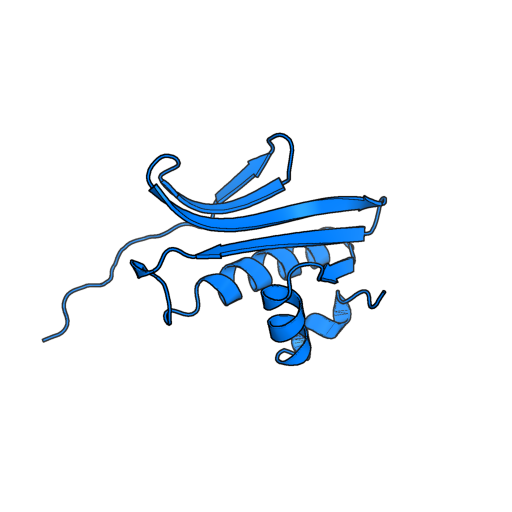U A N 1
ATOM 728 C CA . GLU A 1 90 ? -5.109 -9.992 -3.529 1.00 94.44 90 GLU A CA 1
ATOM 729 C C . GLU A 1 90 ? -6.612 -9.734 -3.682 1.00 94.44 90 GLU A C 1
ATOM 731 O O . GLU A 1 90 ? -7.262 -10.290 -4.565 1.00 94.44 90 GLU A O 1
ATOM 736 N N . LYS A 1 91 ? -7.171 -8.863 -2.837 1.00 94.75 91 LYS A N 1
ATOM 737 C CA . LYS A 1 91 ? -8.599 -8.515 -2.848 1.00 94.75 91 LYS A CA 1
ATOM 738 C C . LYS A 1 91 ? -8.956 -7.406 -3.835 1.00 94.75 91 LYS A C 1
ATOM 740 O O . LYS A 1 91 ? -10.140 -7.110 -3.986 1.00 94.75 91 LYS A O 1
ATOM 745 N N . THR A 1 92 ? -7.970 -6.773 -4.471 1.00 95.38 92 THR A N 1
ATOM 746 C CA . THR A 1 92 ? -8.187 -5.608 -5.338 1.00 95.38 92 THR A CA 1
ATOM 747 C C . THR A 1 92 ? -7.538 -5.847 -6.704 1.00 95.38 92 THR A C 1
ATOM 749 O O . THR A 1 92 ? -6.411 -5.407 -6.934 1.00 95.38 92 THR A O 1
ATOM 752 N N . PRO A 1 93 ? -8.245 -6.516 -7.639 1.00 94.06 93 PRO A N 1
ATOM 753 C CA . PRO A 1 93 ? -7.727 -6.827 -8.976 1.00 94.06 93 PRO A CA 1
ATOM 754 C C . PRO A 1 93 ? -7.259 -5.595 -9.757 1.00 94.06 93 PRO A C 1
ATOM 756 O O . PRO A 1 93 ? -6.354 -5.685 -10.580 1.00 94.06 93 PRO A O 1
ATOM 759 N N . GLU A 1 94 ? -7.836 -4.430 -9.460 1.00 95.56 94 GLU A N 1
ATOM 760 C CA . GLU A 1 94 ? -7.463 -3.144 -10.050 1.00 95.56 94 GLU A CA 1
ATOM 761 C C . GLU A 1 94 ? -6.001 -2.758 -9.795 1.00 95.56 94 GLU A C 1
ATOM 763 O O . GLU A 1 94 ? -5.492 -1.902 -10.503 1.00 95.56 94 GLU A O 1
ATOM 768 N N . TYR A 1 95 ? -5.323 -3.345 -8.801 1.00 95.69 95 TYR A N 1
ATOM 769 C CA . TYR A 1 95 ? -3.913 -3.060 -8.490 1.00 95.69 95 TYR A CA 1
ATOM 770 C C . TYR A 1 95 ? -2.931 -3.968 -9.240 1.00 95.69 95 TYR A C 1
ATOM 772 O O . TYR A 1 95 ? -1.716 -3.815 -9.098 1.00 95.69 95 TYR A O 1
ATOM 780 N N . ALA A 1 96 ? -3.430 -4.917 -10.038 1.00 94.56 96 ALA A N 1
ATOM 781 C CA . ALA A 1 96 ? -2.600 -5.873 -10.765 1.00 94.56 96 ALA A CA 1
ATOM 782 C C . ALA A 1 96 ? -1.626 -5.204 -11.751 1.00 94.56 96 ALA A C 1
ATOM 784 O O . ALA A 1 96 ? -0.564 -5.752 -12.032 1.00 94.56 96 ALA A O 1
ATOM 785 N N . ASP A 1 97 ? -1.946 -4.007 -12.243 1.00 96.12 97 ASP A N 1
ATOM 786 C CA . ASP A 1 97 ? -1.108 -3.244 -13.169 1.00 96.12 97 ASP A CA 1
ATOM 787 C C . ASP A 1 97 ? 0.214 -2.780 -12.544 1.00 96.12 97 ASP A C 1
ATOM 789 O O . ASP A 1 97 ? 1.216 -2.680 -13.249 1.00 96.12 97 ASP A O 1
ATOM 793 N N . VAL A 1 98 ? 0.248 -2.537 -11.232 1.00 96.31 98 VAL A N 1
ATOM 794 C CA . VAL A 1 98 ? 1.472 -2.175 -10.499 1.00 96.31 98 VAL A CA 1
ATOM 795 C C . VAL A 1 98 ? 2.010 -3.304 -9.635 1.00 96.31 98 VAL A C 1
ATOM 797 O O . VAL A 1 98 ? 3.064 -3.143 -9.033 1.00 96.31 98 VAL A O 1
ATOM 800 N N . TRP A 1 99 ? 1.335 -4.446 -9.560 1.00 95.69 99 TRP A N 1
ATOM 801 C CA . TRP A 1 99 ? 1.769 -5.543 -8.706 1.00 95.69 99 TRP A CA 1
ATOM 802 C C . TRP A 1 99 ? 2.977 -6.274 -9.303 1.00 95.69 99 TRP A C 1
ATOM 804 O O . TRP A 1 99 ? 2.875 -6.913 -10.349 1.00 95.69 99 TRP A O 1
ATOM 814 N N . GLN A 1 100 ? 4.114 -6.216 -8.607 1.00 93.06 100 GLN A N 1
ATOM 815 C CA . GLN A 1 100 ? 5.224 -7.143 -8.799 1.00 93.06 100 GLN A CA 1
ATOM 816 C C . GLN A 1 100 ? 5.070 -8.297 -7.807 1.00 93.06 100 GLN A C 1
ATOM 818 O O . GLN A 1 100 ? 5.136 -8.096 -6.593 1.00 93.06 100 GLN A O 1
ATOM 823 N N . LYS A 1 101 ? 4.830 -9.499 -8.330 1.00 80.12 101 LYS A N 1
ATOM 824 C CA . LYS A 1 101 ? 4.938 -10.725 -7.538 1.00 80.12 101 LYS A CA 1
ATOM 825 C C . LYS A 1 101 ? 6.423 -11.070 -7.436 1.00 80.12 101 LYS A C 1
ATOM 827 O O . LYS A 1 101 ? 7.137 -10.936 -8.434 1.00 80.12 101 LYS A O 1
ATOM 832 N N . GLU A 1 102 ? 6.862 -11.388 -6.225 1.00 63.09 102 GLU A N 1
ATOM 833 C CA . GLU A 1 102 ? 8.199 -11.931 -5.968 1.00 63.09 102 GLU A CA 1
ATOM 834 C C . GLU A 1 102 ? 8.302 -13.356 -6.526 1.00 63.09 102 GLU A C 1
ATOM 836 O O . GLU A 1 102 ? 7.273 -14.076 -6.475 1.00 63.09 102 GLU A O 1
#

Nearest PDB structures (foldseek):
  5i0c-assembly1_A  TM=9.161E-01  e=5.447E-09  Escherichia coli K-12
  6ao7-assembly1_A-2  TM=7.377E-01  e=2.686E-04  Elizabethkingia anophelis
  8iym-assembly1_A  TM=7.038E-01  e=2.686E-04 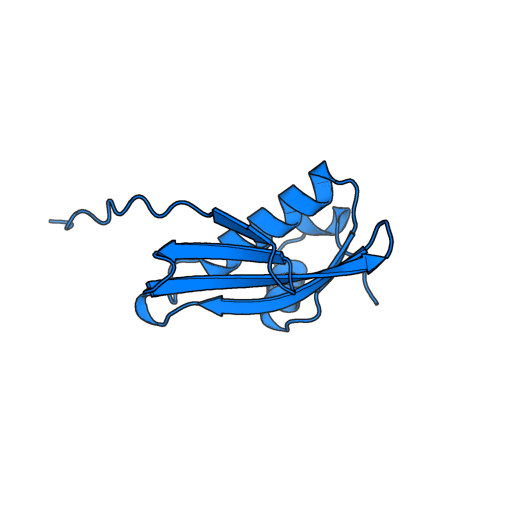 Helicobacter pylori 26695
  4pv6-assembly8_N  TM=8.635E-01  e=2.684E-03  Thermoplasma volcanium GSS1
  2atr-assembly1_A  TM=6.960E-01  e=2.078E-03  Streptococcus pneumoniae TIGR4

Mean predicted aligned error: 7.54 Å

pLDDT: mean 81.67, std 17.13, range [31.03, 96.62]

Solvent-accessible surface area (backbone atoms only — not comparable to full-atom values): 6004 Å² total; per-residue (Å²): 130,87,80,82,84,81,69,88,70,57,79,44,78,50,81,70,101,49,41,34,43,35,33,58,50,93,92,52,64,41,26,39,33,38,33,44,75,79,49,99,49,33,32,36,36,58,41,76,49,66,34,77,92,48,59,94,69,55,53,68,57,54,49,50,51,52,51,52,53,49,27,58,78,69,70,23,31,35,36,57,66,18,68,70,51,38,57,49,48,76,74,32,73,86,48,56,87,36,54,42,82,131